Protein AF-A0A2M8D439-F1 (afdb_monomer_lite)

pLDDT: mean 82.03, std 12.14, range [44.97, 96.69]

Radius of gyration: 22.51 Å; chains: 1; bounding box: 48×29×70 Å

Sequence (122 aa):
MELKILGTGCPKCIKLEERTRQAAEELGIDYTIEKVTDIQDIMSYGVMMTPGLVVNGEVKVTGKVPMVKDIQGILKGRGIGHAFNRITVVEKWVRRATAVIFIAVGIYYIYLYLLQSLMTDL

Secondary structure (DSSP, 8-state):
-EEEEESSS-HHHHHHHHHHHHHHHHTT---EEEEE--HHHHHHTT-SSS-EEEETTEEEEESS---HHHHHHHHTT-STHHHHHHHHHHHHHHHHHHHHHHHHHHHHHHHHHHHHHHHH--

Structure (mmCIF, N/CA/C/O backbone):
data_AF-A0A2M8D439-F1
#
_entry.id   AF-A0A2M8D439-F1
#
loop_
_atom_site.group_PDB
_atom_site.id
_atom_site.type_symbol
_atom_site.label_atom_id
_atom_site.label_alt_id
_atom_site.label_comp_id
_atom_site.label_asym_id
_atom_site.label_entity_id
_atom_site.label_seq_id
_atom_site.pdbx_PDB_ins_code
_atom_site.Cartn_x
_atom_site.Cartn_y
_atom_site.Cartn_z
_atom_site.occupancy
_atom_site.B_iso_or_equiv
_atom_site.auth_seq_id
_atom_site.auth_comp_id
_atom_site.auth_asym_id
_atom_site.auth_atom_id
_atom_site.pdbx_PDB_model_num
ATOM 1 N N . MET A 1 1 ? -16.651 -0.427 2.013 1.00 83.94 1 MET A N 1
ATOM 2 C CA . MET A 1 1 ? -15.274 -0.027 1.642 1.00 83.94 1 MET A CA 1
ATOM 3 C C . MET A 1 1 ? -14.352 -1.211 1.862 1.00 83.94 1 MET A C 1
ATOM 5 O O . MET A 1 1 ? -14.364 -1.775 2.947 1.00 83.94 1 MET A O 1
ATOM 9 N N . GLU A 1 2 ? -13.584 -1.620 0.858 1.00 86.25 2 GLU A N 1
ATOM 10 C CA . GLU A 1 2 ? -12.698 -2.784 0.995 1.00 86.25 2 GLU A CA 1
ATOM 11 C C . GLU A 1 2 ? -11.345 -2.360 1.560 1.00 86.25 2 GLU A C 1
ATOM 13 O O . GLU A 1 2 ? -10.661 -1.518 0.979 1.00 86.25 2 GLU A O 1
ATOM 18 N N . LEU A 1 3 ? -10.954 -2.937 2.691 1.00 90.31 3 LEU A N 1
ATOM 19 C CA . LEU A 1 3 ? -9.694 -2.672 3.369 1.00 90.31 3 LEU A CA 1
ATOM 20 C C . LEU A 1 3 ? -8.906 -3.974 3.437 1.00 90.31 3 LEU A C 1
ATOM 22 O O . LEU A 1 3 ? -9.355 -4.933 4.055 1.00 90.31 3 LEU A O 1
ATOM 26 N N . LYS A 1 4 ? -7.722 -4.024 2.825 1.00 90.25 4 LYS A N 1
ATOM 27 C CA . LYS A 1 4 ? -6.855 -5.205 2.913 1.00 90.25 4 LYS A CA 1
ATOM 28 C C . LYS A 1 4 ? -5.587 -4.887 3.680 1.00 90.25 4 LYS A C 1
ATOM 30 O O . LYS A 1 4 ? -4.884 -3.923 3.371 1.00 90.25 4 LYS A O 1
ATOM 35 N N . ILE A 1 5 ? -5.294 -5.702 4.685 1.00 89.81 5 ILE A N 1
ATOM 36 C CA . ILE A 1 5 ? -4.066 -5.624 5.470 1.00 89.81 5 ILE A CA 1
ATOM 37 C C . ILE A 1 5 ? -3.090 -6.645 4.898 1.00 89.81 5 ILE A C 1
ATOM 39 O O . ILE A 1 5 ? -3.301 -7.851 5.000 1.00 89.81 5 ILE A O 1
ATOM 43 N N . LEU A 1 6 ? -2.013 -6.146 4.299 1.00 87.75 6 LEU A N 1
ATOM 44 C CA . LEU A 1 6 ? -0.936 -6.950 3.737 1.00 87.75 6 LEU A CA 1
ATOM 45 C C . LEU A 1 6 ? 0.110 -7.208 4.823 1.00 87.75 6 LEU A C 1
ATOM 47 O O . LEU A 1 6 ? 0.832 -6.288 5.234 1.00 87.75 6 LEU A O 1
ATOM 51 N N . GLY A 1 7 ? 0.213 -8.448 5.297 1.00 83.75 7 GLY A N 1
ATOM 52 C CA . GLY A 1 7 ? 1.259 -8.801 6.247 1.00 83.75 7 GLY A CA 1
ATOM 53 C C . GLY A 1 7 ? 1.162 -10.205 6.826 1.00 83.75 7 GLY A C 1
ATOM 54 O O . GLY A 1 7 ? 0.095 -10.694 7.185 1.00 83.75 7 GLY A O 1
ATOM 55 N N . THR A 1 8 ? 2.328 -10.803 7.048 1.00 80.19 8 THR A N 1
ATOM 56 C CA . THR A 1 8 ? 2.521 -12.162 7.579 1.00 80.19 8 THR A CA 1
ATOM 57 C C . THR A 1 8 ? 2.279 -12.287 9.094 1.00 80.19 8 THR A C 1
ATOM 59 O O . THR A 1 8 ? 2.783 -13.199 9.737 1.00 80.19 8 THR A O 1
ATOM 62 N N . GLY A 1 9 ? 1.508 -11.374 9.699 1.00 76.12 9 GLY A N 1
ATOM 63 C CA . GLY A 1 9 ? 1.159 -11.436 11.128 1.00 76.12 9 GLY A CA 1
ATOM 64 C C . GLY A 1 9 ? 2.149 -10.765 12.087 1.00 76.12 9 GLY A C 1
ATOM 65 O O . GLY A 1 9 ? 2.123 -11.025 13.284 1.00 76.12 9 GLY A O 1
ATOM 66 N N . CYS A 1 10 ? 2.996 -9.863 11.594 1.00 82.00 10 CYS A N 1
ATOM 67 C CA . CYS A 1 10 ? 3.918 -9.093 12.425 1.00 82.00 10 CYS A CA 1
ATOM 68 C C . CYS A 1 10 ? 3.190 -8.202 13.468 1.00 82.00 10 CYS A C 1
ATOM 70 O O . CYS A 1 10 ? 2.096 -7.705 13.190 1.00 82.00 10 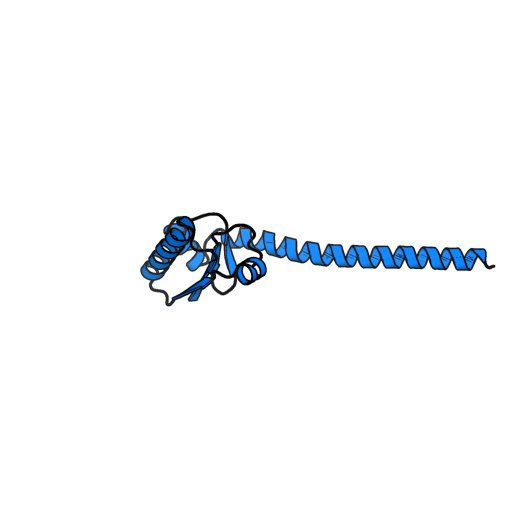CYS A O 1
ATOM 72 N N . PRO A 1 11 ? 3.789 -7.875 14.632 1.00 83.75 11 PRO A N 1
ATOM 73 C CA . PRO A 1 11 ? 3.139 -7.029 15.648 1.00 83.75 11 PRO A CA 1
ATOM 74 C C . PRO A 1 11 ? 2.799 -5.620 15.133 1.00 83.75 11 PRO A C 1
ATOM 76 O O . PRO A 1 11 ? 1.837 -4.995 15.575 1.00 83.75 11 PRO A O 1
ATOM 79 N N . LYS A 1 12 ? 3.553 -5.117 14.145 1.00 84.38 12 LYS A N 1
ATOM 80 C CA . LYS A 1 12 ? 3.238 -3.863 13.440 1.00 84.38 12 LYS A CA 1
ATOM 81 C C . LYS A 1 12 ? 1.995 -3.990 12.546 1.00 84.38 12 LYS A C 1
ATOM 83 O O . LYS A 1 12 ? 1.243 -3.032 12.426 1.00 84.38 12 LYS A O 1
ATOM 88 N N . CYS A 1 13 ? 1.784 -5.160 11.946 1.00 85.50 13 CYS A N 1
ATOM 89 C CA . CYS A 1 13 ? 0.659 -5.477 11.072 1.00 85.50 13 CYS A CA 1
ATOM 90 C C . CYS A 1 13 ? -0.653 -5.478 11.877 1.00 85.50 13 CYS A C 1
ATOM 92 O O . CYS A 1 13 ? -1.634 -4.877 11.456 1.00 85.50 13 CYS A O 1
ATOM 94 N N . ILE A 1 14 ? -0.628 -6.065 13.080 1.00 87.31 14 ILE A N 1
ATOM 95 C CA . ILE A 1 14 ? -1.772 -6.087 14.008 1.00 87.31 14 ILE A CA 1
ATOM 96 C C . ILE A 1 14 ? -2.128 -4.665 14.465 1.00 87.31 14 ILE A C 1
ATOM 98 O O . ILE A 1 14 ? -3.281 -4.260 14.385 1.00 87.31 14 ILE A O 1
ATOM 102 N N . LYS A 1 15 ? -1.127 -3.859 14.853 1.00 90.00 15 LYS A N 1
ATOM 103 C CA . LYS A 1 15 ? -1.353 -2.446 15.211 1.00 90.00 15 LYS A CA 1
ATOM 104 C C . LYS A 1 15 ? -1.950 -1.629 14.063 1.00 90.00 15 LYS A C 1
ATOM 106 O O . LYS A 1 15 ? -2.700 -0.690 14.307 1.00 90.00 15 LYS A O 1
ATOM 111 N N . LEU A 1 16 ? -1.583 -1.937 12.819 1.00 89.38 16 LEU A N 1
ATOM 112 C CA . LEU A 1 16 ? -2.150 -1.274 11.647 1.00 89.38 16 LEU A CA 1
ATOM 113 C C . LEU A 1 16 ? -3.622 -1.647 11.458 1.00 89.38 16 LEU A C 1
ATOM 115 O O . LEU A 1 16 ? -4.429 -0.759 11.203 1.00 89.38 16 LEU A O 1
ATOM 119 N N . GLU A 1 17 ? -3.964 -2.926 11.612 1.00 90.44 17 GLU A N 1
ATOM 120 C CA . GLU A 1 17 ? -5.344 -3.417 11.552 1.00 90.44 17 GLU A CA 1
ATOM 121 C C . GLU A 1 17 ? -6.219 -2.739 12.611 1.00 90.44 17 GLU A C 1
ATOM 123 O O . GLU A 1 17 ? -7.248 -2.163 12.273 1.00 90.44 17 GLU A O 1
ATOM 128 N N . GLU A 1 18 ? -5.769 -2.720 13.867 1.00 91.06 18 GLU A N 1
ATOM 129 C CA . GLU A 1 18 ? -6.492 -2.110 14.987 1.00 91.06 18 GLU A CA 1
ATOM 130 C C . GLU A 1 18 ? -6.752 -0.615 14.755 1.00 91.06 18 GLU A C 1
ATOM 132 O O . GLU A 1 18 ? -7.888 -0.152 14.844 1.00 91.06 18 GLU A O 1
ATOM 137 N N . ARG A 1 19 ? -5.723 0.142 14.351 1.00 91.56 19 ARG A N 1
ATOM 13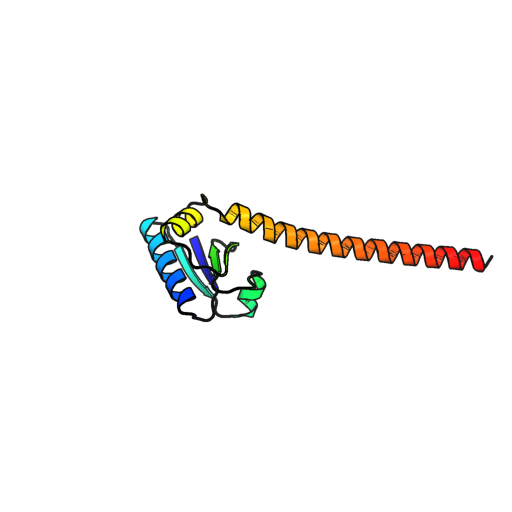8 C CA . ARG A 1 19 ? -5.869 1.573 14.034 1.00 91.56 19 ARG A CA 1
ATOM 139 C C . ARG A 1 19 ? -6.766 1.822 12.828 1.00 91.56 19 ARG A C 1
ATOM 141 O O . ARG A 1 19 ? -7.432 2.850 12.770 1.00 91.56 19 ARG A O 1
ATOM 148 N N . THR A 1 20 ? -6.751 0.915 11.855 1.00 90.25 20 THR A N 1
ATOM 149 C CA . THR A 1 20 ? -7.599 1.007 10.663 1.00 90.25 20 THR A CA 1
ATOM 150 C C . THR A 1 20 ? -9.056 0.741 11.015 1.00 90.25 20 THR A C 1
ATOM 152 O O . THR A 1 20 ? -9.923 1.493 10.578 1.00 90.25 20 THR A O 1
ATOM 155 N N . ARG A 1 21 ? -9.312 -0.267 11.856 1.00 90.81 21 ARG A N 1
ATOM 156 C CA . ARG A 1 21 ? -10.635 -0.568 12.406 1.00 90.81 21 ARG A CA 1
ATOM 157 C C . ARG A 1 21 ? -11.189 0.630 13.172 1.00 90.81 21 ARG A C 1
ATOM 159 O O . ARG A 1 21 ? -12.258 1.123 12.835 1.00 90.81 21 ARG A O 1
ATOM 166 N N . GLN A 1 22 ? -10.401 1.163 14.104 1.00 91.75 22 GLN A N 1
ATOM 16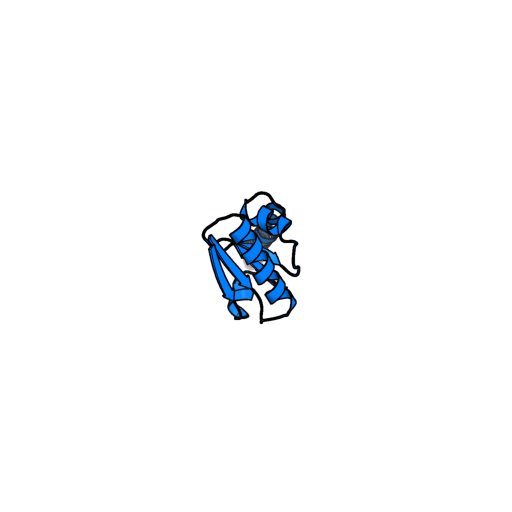7 C CA . GLN A 1 22 ? -10.766 2.342 14.885 1.00 91.75 22 GLN A CA 1
ATOM 168 C C . GLN A 1 22 ? -11.056 3.556 13.987 1.00 91.75 22 GLN A C 1
ATOM 170 O O . GLN A 1 22 ? -12.073 4.222 14.147 1.00 91.75 22 GLN A O 1
ATOM 175 N N . ALA A 1 23 ? -10.195 3.827 13.001 1.00 90.25 23 ALA A N 1
ATOM 176 C CA . ALA A 1 23 ? -10.403 4.925 12.061 1.00 90.25 23 ALA A CA 1
ATOM 177 C C . ALA A 1 23 ? -11.705 4.774 11.260 1.00 90.25 23 ALA A C 1
ATOM 179 O O . ALA A 1 23 ? -12.370 5.774 11.006 1.00 90.25 23 ALA A O 1
ATOM 180 N N . ALA A 1 24 ? -12.054 3.555 10.844 1.00 88.81 24 ALA A N 1
ATOM 181 C CA . ALA A 1 24 ? -13.254 3.290 10.062 1.00 88.81 24 ALA A CA 1
ATOM 182 C C . ALA A 1 24 ? -14.536 3.354 10.914 1.00 88.81 24 ALA A C 1
ATOM 184 O O . ALA A 1 24 ? -15.527 3.930 10.465 1.00 88.81 24 ALA A O 1
ATOM 185 N N . GLU A 1 25 ? -14.493 2.862 12.156 1.00 89.06 25 GLU A N 1
ATOM 186 C CA . GLU A 1 25 ? -15.583 2.990 13.136 1.00 89.06 25 GLU A CA 1
ATOM 187 C C . GLU A 1 25 ? -15.856 4.453 13.501 1.00 89.06 25 GLU A C 1
ATOM 189 O O . GLU A 1 25 ? -16.999 4.899 13.443 1.00 89.06 25 GLU A O 1
ATOM 194 N N . GLU A 1 26 ? -14.812 5.240 13.782 1.00 89.06 26 GLU A N 1
ATOM 195 C CA . GLU A 1 26 ? -14.940 6.680 14.057 1.00 89.06 26 GLU A CA 1
ATOM 196 C C . GLU A 1 26 ? -15.500 7.466 12.859 1.00 89.06 26 GLU A C 1
ATOM 198 O O . GLU A 1 26 ? -16.072 8.545 13.019 1.00 89.06 26 GLU A O 1
ATOM 203 N N . LEU A 1 27 ? -15.324 6.943 11.644 1.00 86.25 27 LEU A N 1
ATOM 204 C CA . LEU A 1 27 ? -15.877 7.522 10.424 1.00 86.25 27 LEU A CA 1
ATOM 205 C C . LEU A 1 27 ? -17.307 7.059 10.124 1.00 86.25 27 LEU A C 1
ATOM 207 O O . LEU A 1 27 ? -17.933 7.648 9.243 1.00 86.25 27 LEU A O 1
ATOM 211 N N . GLY A 1 28 ? -17.815 6.040 10.825 1.00 87.31 28 GLY A N 1
ATOM 212 C CA . GLY A 1 28 ? -19.150 5.483 10.608 1.00 87.31 28 GLY A CA 1
ATOM 213 C C . GLY A 1 28 ? -19.363 4.939 9.193 1.00 87.31 28 GLY A C 1
ATOM 214 O O . GLY A 1 28 ? -20.474 5.004 8.674 1.00 87.31 28 GLY A O 1
ATOM 215 N N . ILE A 1 29 ? -18.297 4.469 8.538 1.00 85.12 29 ILE A N 1
ATOM 216 C CA . ILE A 1 29 ? -18.367 3.915 7.183 1.00 85.12 29 ILE A CA 1
ATOM 217 C C . ILE A 1 29 ? -18.503 2.398 7.225 1.00 85.12 29 ILE A C 1
ATOM 219 O O . ILE A 1 29 ? -17.877 1.740 8.049 1.00 85.12 29 ILE A O 1
ATOM 223 N N . ASP A 1 30 ? -19.249 1.834 6.278 1.00 86.31 30 ASP A N 1
ATOM 224 C CA . ASP A 1 30 ? -19.260 0.388 6.079 1.00 86.31 30 ASP A CA 1
ATOM 225 C C . ASP A 1 30 ? -17.925 -0.062 5.483 1.00 86.31 30 ASP A C 1
ATOM 227 O O . ASP A 1 30 ? -17.500 0.419 4.421 1.00 86.31 30 ASP A O 1
ATOM 231 N N . TYR A 1 31 ? -17.249 -0.994 6.150 1.00 87.25 31 TYR A N 1
ATOM 232 C CA . TYR A 1 31 ? -15.944 -1.490 5.735 1.00 87.25 31 TYR A CA 1
ATOM 233 C C . TYR A 1 31 ? -15.828 -3.011 5.867 1.00 87.25 31 TYR A C 1
ATOM 235 O O . TYR A 1 31 ? -16.462 -3.642 6.706 1.00 87.25 31 TYR A O 1
ATOM 243 N N . THR A 1 32 ? -14.965 -3.601 5.047 1.00 89.50 32 THR A N 1
ATOM 244 C CA . THR A 1 32 ? -14.629 -5.027 5.081 1.00 89.50 32 THR A CA 1
ATOM 245 C C . THR A 1 32 ? -13.121 -5.138 5.228 1.00 89.50 32 THR A C 1
ATOM 247 O O . THR A 1 32 ? -12.402 -4.659 4.355 1.00 89.50 32 THR A O 1
ATOM 250 N N . ILE A 1 33 ? -12.638 -5.713 6.335 1.00 89.44 33 ILE A N 1
ATOM 251 C CA . ILE A 1 33 ? -11.203 -5.949 6.553 1.00 89.44 33 ILE A CA 1
ATOM 252 C C . ILE A 1 33 ? -10.859 -7.375 6.127 1.00 89.44 33 ILE A C 1
ATOM 254 O O . ILE A 1 33 ? -11.355 -8.334 6.711 1.00 89.44 33 ILE A O 1
ATOM 258 N N . GLU A 1 34 ? -9.968 -7.503 5.149 1.00 89.94 34 GLU A N 1
ATOM 259 C CA . GLU A 1 34 ? -9.382 -8.768 4.711 1.00 89.94 34 GLU A CA 1
ATOM 260 C C . GLU A 1 34 ? -7.889 -8.793 5.064 1.00 89.94 34 GLU A C 1
ATOM 262 O O . GLU A 1 34 ? -7.149 -7.847 4.783 1.00 89.94 34 GLU A O 1
ATOM 267 N N . LYS A 1 35 ? -7.419 -9.875 5.685 1.00 88.38 35 LYS A N 1
ATOM 268 C CA . LYS A 1 35 ? -6.000 -10.042 6.009 1.00 88.38 35 LYS A CA 1
ATOM 269 C C . LYS A 1 35 ? -5.343 -10.931 4.966 1.00 88.38 35 LYS A C 1
ATOM 271 O O . LYS A 1 35 ? -5.589 -12.130 4.926 1.00 88.38 35 LYS A O 1
ATOM 276 N N . VAL A 1 36 ? -4.468 -10.340 4.165 1.00 87.12 36 VAL A N 1
ATOM 277 C CA . VAL A 1 36 ? -3.702 -11.057 3.149 1.00 87.12 36 VAL A CA 1
ATOM 278 C C . VAL A 1 36 ? -2.376 -11.478 3.767 1.00 87.12 36 VAL A C 1
ATOM 280 O O . VAL A 1 36 ? -1.512 -10.647 4.070 1.00 87.12 36 VAL A O 1
ATOM 283 N N . THR A 1 37 ? -2.234 -12.782 3.983 1.00 85.94 37 THR A N 1
ATOM 284 C CA . THR A 1 37 ? -1.006 -13.402 4.495 1.00 85.94 37 THR A CA 1
ATOM 285 C C . THR A 1 37 ? -0.150 -14.014 3.394 1.00 85.94 37 THR A C 1
ATOM 287 O O . THR A 1 37 ? 1.026 -14.281 3.638 1.00 85.94 37 THR A O 1
ATOM 290 N N . ASP A 1 38 ? -0.721 -14.240 2.209 1.00 86.44 38 ASP A N 1
ATOM 291 C CA . ASP A 1 38 ? -0.009 -14.840 1.087 1.00 86.44 38 ASP A CA 1
ATOM 292 C C . ASP A 1 38 ? 1.010 -13.857 0.496 1.00 86.44 38 ASP A C 1
ATOM 294 O O . ASP A 1 38 ? 0.696 -12.716 0.149 1.00 86.44 38 ASP A O 1
ATOM 298 N N . ILE A 1 39 ? 2.260 -14.303 0.391 1.00 81.62 39 ILE A N 1
ATOM 299 C CA . ILE A 1 39 ? 3.363 -13.505 -0.144 1.00 81.62 39 ILE A CA 1
ATOM 300 C C . ILE A 1 39 ? 3.137 -13.204 -1.632 1.00 81.62 39 ILE A C 1
ATOM 302 O O . ILE A 1 39 ? 3.464 -12.109 -2.086 1.00 81.62 39 ILE A O 1
ATOM 306 N N . GLN A 1 40 ? 2.569 -14.140 -2.392 1.00 82.88 40 GLN A N 1
ATOM 307 C CA . GLN A 1 40 ? 2.305 -13.989 -3.825 1.00 82.88 40 GLN A CA 1
ATOM 308 C C . GLN A 1 40 ? 1.279 -12.883 -4.064 1.00 82.88 40 GLN A C 1
ATOM 310 O O . GLN A 1 40 ? 1.514 -11.997 -4.891 1.00 82.88 40 GLN A O 1
ATOM 315 N N . ASP A 1 41 ? 0.217 -12.854 -3.259 1.00 83.38 41 ASP A N 1
ATOM 316 C CA . ASP A 1 41 ? -0.774 -11.784 -3.301 1.00 83.38 41 ASP A CA 1
ATOM 317 C C . ASP A 1 41 ? -0.145 -10.440 -2.933 1.00 83.38 41 ASP A C 1
ATOM 319 O O . ASP A 1 41 ? -0.306 -9.467 -3.667 1.00 83.38 41 ASP A O 1
ATOM 323 N N . ILE A 1 42 ? 0.651 -10.370 -1.861 1.00 83.12 42 ILE A N 1
ATOM 324 C CA . ILE A 1 42 ? 1.341 -9.135 -1.446 1.00 83.12 42 ILE A CA 1
ATOM 325 C C . ILE A 1 42 ? 2.255 -8.598 -2.563 1.00 83.12 42 ILE A C 1
ATOM 327 O O . ILE A 1 42 ? 2.258 -7.394 -2.846 1.00 83.12 42 ILE A O 1
ATOM 331 N N . MET A 1 43 ? 3.001 -9.484 -3.229 1.00 80.25 43 MET A N 1
ATOM 332 C CA . MET A 1 43 ? 3.855 -9.130 -4.365 1.00 80.25 43 MET A CA 1
ATOM 333 C C . MET A 1 43 ? 3.043 -8.664 -5.576 1.00 80.25 43 MET A C 1
ATOM 335 O O . MET A 1 43 ? 3.479 -7.745 -6.273 1.00 80.25 43 MET A O 1
ATOM 339 N N . SER A 1 44 ? 1.855 -9.231 -5.810 1.00 81.25 44 SER A N 1
ATOM 340 C CA . SER A 1 44 ? 0.955 -8.804 -6.892 1.00 81.25 44 SER A CA 1
ATOM 341 C C . SER A 1 44 ? 0.507 -7.343 -6.725 1.00 81.25 44 SER A C 1
ATOM 343 O O . SER A 1 44 ? 0.442 -6.590 -7.702 1.00 81.25 44 SER A O 1
ATOM 345 N N . TYR A 1 45 ? 0.335 -6.890 -5.476 1.00 79.50 45 TYR A N 1
ATOM 346 C CA . TYR A 1 45 ? 0.071 -5.486 -5.145 1.00 79.50 45 TYR A CA 1
ATOM 347 C C . TYR A 1 45 ? 1.307 -4.578 -5.295 1.00 79.50 45 TYR A C 1
ATOM 349 O O . TYR A 1 45 ? 1.190 -3.356 -5.194 1.00 79.50 45 TYR A O 1
ATOM 357 N N . GLY A 1 46 ? 2.489 -5.133 -5.583 1.00 74.69 46 GLY A N 1
ATOM 358 C CA . GLY A 1 46 ? 3.735 -4.382 -5.759 1.00 74.69 46 GLY A CA 1
ATOM 359 C C . GLY A 1 46 ? 4.343 -3.882 -4.448 1.00 74.69 46 GLY A C 1
ATOM 360 O O . GLY A 1 46 ? 5.131 -2.937 -4.456 1.00 74.69 46 GLY A O 1
ATOM 361 N N . VAL A 1 47 ? 3.973 -4.482 -3.315 1.00 76.44 47 VAL A N 1
ATOM 362 C CA . VAL A 1 47 ? 4.485 -4.093 -2.000 1.00 76.44 47 VAL A CA 1
ATOM 363 C C . VAL A 1 47 ? 5.744 -4.891 -1.687 1.00 76.44 47 VAL A C 1
ATOM 365 O O . VAL A 1 47 ? 5.677 -6.081 -1.406 1.00 76.44 47 VAL A O 1
ATOM 368 N N . MET A 1 48 ? 6.903 -4.225 -1.697 1.00 69.31 48 MET A N 1
ATOM 369 C CA . MET A 1 48 ? 8.172 -4.848 -1.285 1.00 69.31 48 MET A CA 1
ATOM 370 C C . MET A 1 48 ? 8.369 -4.868 0.236 1.00 69.31 48 MET A C 1
ATOM 372 O O . MET A 1 48 ? 9.119 -5.691 0.749 1.00 69.31 48 MET A O 1
ATOM 376 N N . MET A 1 49 ? 7.708 -3.961 0.966 1.00 71.50 49 MET A N 1
ATOM 377 C CA . MET A 1 49 ? 7.835 -3.846 2.420 1.00 71.50 49 MET A CA 1
ATOM 378 C C . MET A 1 49 ? 6.476 -3.927 3.111 1.00 71.50 49 MET A C 1
ATOM 380 O O . MET A 1 49 ? 5.672 -2.994 3.063 1.00 71.50 49 MET A O 1
ATOM 384 N N . THR A 1 50 ? 6.252 -5.034 3.812 1.00 76.69 50 THR A N 1
ATOM 385 C CA . THR A 1 50 ? 5.139 -5.205 4.753 1.00 76.69 50 THR A CA 1
ATOM 386 C C . THR A 1 50 ? 5.478 -4.553 6.096 1.00 76.69 50 THR A C 1
ATOM 388 O O . THR A 1 50 ? 6.631 -4.632 6.528 1.00 76.69 50 THR A O 1
ATOM 391 N N . PRO A 1 51 ? 4.518 -3.944 6.811 1.00 83.25 51 PRO A N 1
ATOM 392 C CA . PRO A 1 51 ? 3.064 -4.003 6.617 1.00 83.25 51 PRO A CA 1
ATOM 393 C C . PRO A 1 51 ? 2.533 -3.038 5.547 1.00 83.25 51 PRO A C 1
ATOM 395 O O . PRO A 1 51 ? 3.089 -1.955 5.362 1.00 83.25 51 PRO A O 1
ATOM 398 N N . GLY A 1 52 ? 1.440 -3.414 4.879 1.00 87.25 52 GLY A N 1
ATOM 399 C CA . GLY A 1 52 ? 0.750 -2.566 3.904 1.00 87.25 52 GLY A CA 1
ATOM 400 C C . GLY A 1 52 ? -0.756 -2.453 4.151 1.00 87.25 52 GLY A C 1
ATOM 401 O O . GLY A 1 52 ? -1.373 -3.395 4.641 1.00 87.25 52 GLY A O 1
ATOM 402 N N . LEU A 1 53 ? -1.337 -1.300 3.808 1.00 88.50 53 LEU A N 1
ATOM 403 C CA . LEU A 1 53 ? -2.786 -1.064 3.805 1.00 88.50 53 LEU A CA 1
ATOM 404 C C . LEU A 1 53 ? -3.247 -0.778 2.377 1.00 88.50 53 LEU A C 1
ATOM 406 O O . LEU A 1 53 ? -2.775 0.171 1.739 1.00 88.50 53 LEU A O 1
ATOM 410 N N . VAL A 1 54 ? -4.197 -1.581 1.916 1.00 86.44 54 VAL A N 1
ATOM 411 C CA . VAL A 1 54 ? -4.902 -1.432 0.646 1.00 86.44 54 VAL A CA 1
ATOM 412 C C . VAL A 1 54 ? -6.312 -0.935 0.933 1.00 86.44 54 VAL A C 1
ATOM 414 O O . VAL A 1 54 ? -6.979 -1.457 1.822 1.00 86.44 54 VAL A O 1
ATOM 417 N N . VAL A 1 55 ? -6.766 0.064 0.183 1.00 87.31 55 VAL A N 1
ATOM 418 C CA . VAL A 1 55 ? -8.116 0.628 0.265 1.00 87.31 55 VAL A CA 1
ATOM 419 C C . VAL A 1 55 ? -8.723 0.590 -1.133 1.00 87.31 55 VAL A C 1
ATOM 421 O O . VAL A 1 55 ? -8.162 1.186 -2.049 1.00 87.31 55 VAL A O 1
ATOM 424 N N . ASN A 1 56 ? -9.848 -0.108 -1.302 1.00 85.69 56 ASN A N 1
ATOM 425 C CA . ASN A 1 56 ? -10.540 -0.309 -2.583 1.00 85.69 56 ASN A CA 1
ATOM 426 C C . ASN A 1 56 ? -9.604 -0.814 -3.701 1.00 85.69 56 ASN A C 1
ATOM 428 O O . ASN A 1 56 ? -9.590 -0.279 -4.806 1.00 85.69 56 ASN A O 1
ATOM 432 N N . GLY A 1 57 ? -8.757 -1.799 -3.385 1.00 82.00 57 GLY A N 1
ATOM 433 C CA . GLY A 1 57 ? -7.790 -2.376 -4.330 1.00 82.00 57 GLY A CA 1
ATOM 434 C C . GLY A 1 57 ? -6.516 -1.551 -4.557 1.00 82.00 57 GLY A C 1
ATOM 435 O O . GLY A 1 57 ? -5.588 -2.037 -5.200 1.00 82.00 57 GLY A O 1
ATOM 436 N N . GLU A 1 58 ? -6.408 -0.344 -3.990 1.00 80.62 58 GLU A N 1
ATOM 437 C CA . GLU A 1 58 ? -5.216 0.501 -4.113 1.00 80.62 58 GLU A CA 1
ATOM 438 C C . GLU A 1 58 ? -4.360 0.510 -2.844 1.00 80.62 58 GLU A C 1
ATOM 440 O O . GLU A 1 58 ? -4.844 0.786 -1.746 1.00 80.62 58 GLU A O 1
ATOM 445 N N . VAL A 1 59 ? -3.051 0.298 -2.988 1.00 84.12 59 VAL A N 1
ATOM 446 C CA . VAL A 1 59 ? -2.095 0.408 -1.878 1.00 84.12 59 VAL A CA 1
ATOM 447 C C . VAL A 1 59 ? -1.940 1.876 -1.467 1.00 84.12 59 VAL A C 1
ATOM 449 O O . VAL A 1 59 ? -1.465 2.704 -2.245 1.00 84.12 59 VAL A O 1
ATOM 452 N N . LYS A 1 60 ? -2.303 2.211 -0.225 1.00 84.31 60 LYS A N 1
ATOM 453 C CA . LYS A 1 60 ? -2.182 3.575 0.326 1.00 84.31 60 LYS A CA 1
ATOM 454 C C . LYS A 1 60 ? -1.030 3.727 1.314 1.00 84.31 60 LYS A C 1
ATOM 456 O O . LYS A 1 60 ? -0.521 4.833 1.490 1.00 84.31 60 LYS A O 1
ATOM 461 N N . VAL A 1 61 ? -0.620 2.638 1.962 1.00 82.94 61 VAL A N 1
ATOM 462 C CA . VAL A 1 61 ? 0.445 2.634 2.974 1.00 82.94 61 VAL A CA 1
ATOM 463 C C . VAL A 1 61 ? 1.313 1.398 2.792 1.00 82.94 61 VAL A C 1
ATOM 465 O O . VAL A 1 61 ? 0.783 0.307 2.614 1.00 82.94 61 VAL A O 1
ATOM 468 N N . THR A 1 62 ? 2.632 1.560 2.895 1.00 83.69 62 THR A N 1
ATOM 469 C CA . THR A 1 62 ? 3.613 0.463 2.902 1.00 83.69 62 THR A CA 1
ATOM 470 C C . THR A 1 62 ? 4.732 0.757 3.896 1.00 83.69 62 THR A C 1
ATOM 472 O O . THR A 1 62 ? 5.163 1.905 4.019 1.00 83.69 62 THR A O 1
ATOM 475 N N . GLY A 1 63 ? 5.224 -0.264 4.596 1.00 79.38 63 GLY A N 1
ATOM 476 C CA . GLY A 1 63 ? 6.417 -0.202 5.450 1.00 79.38 63 GLY A CA 1
ATOM 477 C C . GLY A 1 63 ? 6.297 0.633 6.734 1.00 79.38 63 GLY A C 1
ATOM 478 O O . GLY A 1 63 ? 7.234 0.659 7.530 1.00 79.38 63 GLY A O 1
ATOM 479 N N . LYS A 1 64 ? 5.161 1.298 6.985 1.00 80.69 64 LYS A N 1
ATOM 480 C CA . LYS A 1 64 ? 4.935 2.128 8.180 1.00 80.69 64 LYS A CA 1
ATOM 481 C C . LYS A 1 64 ? 3.522 1.980 8.731 1.00 80.69 64 LYS A C 1
ATOM 483 O O . LYS A 1 64 ? 2.593 1.656 8.001 1.00 80.69 64 LYS A O 1
ATOM 488 N N . VAL A 1 65 ? 3.372 2.265 10.024 1.00 85.06 65 VAL A N 1
ATOM 489 C CA . VAL A 1 65 ? 2.082 2.249 10.727 1.00 85.06 65 VAL A CA 1
ATOM 490 C C . VAL A 1 65 ? 1.683 3.693 11.065 1.00 85.06 65 VAL A C 1
ATOM 492 O O . VAL A 1 65 ? 2.151 4.220 12.078 1.00 85.06 65 VAL A O 1
ATOM 495 N N . PRO A 1 66 ? 0.881 4.363 10.216 1.00 83.88 66 PRO A N 1
ATOM 496 C CA . PRO A 1 66 ? 0.410 5.728 10.455 1.00 83.88 66 PRO A CA 1
ATOM 497 C C . PRO A 1 66 ? -0.490 5.838 11.696 1.00 83.88 66 PRO A C 1
ATOM 499 O O . PRO A 1 66 ? -0.924 4.830 12.265 1.00 83.88 66 PRO A O 1
ATOM 502 N N . MET A 1 67 ? -0.735 7.068 12.157 1.00 87.44 67 MET A N 1
ATOM 503 C CA . MET A 1 67 ? -1.673 7.325 13.255 1.00 87.44 67 MET A CA 1
ATOM 504 C C . MET A 1 67 ? -3.127 7.212 12.772 1.00 87.44 67 MET A C 1
ATOM 506 O O . MET A 1 67 ? -3.402 7.334 11.581 1.00 87.44 67 MET A O 1
ATOM 510 N N . VAL A 1 68 ? -4.071 7.024 13.703 1.00 87.88 68 VAL A N 1
ATOM 511 C CA . VAL A 1 68 ? -5.514 6.895 13.405 1.00 87.88 68 VAL A CA 1
ATOM 512 C C . VAL A 1 68 ? -6.021 8.080 12.571 1.00 87.88 68 VAL A C 1
ATOM 514 O O . VAL A 1 68 ? -6.666 7.872 11.549 1.00 87.88 68 VAL A O 1
ATOM 517 N N . LYS A 1 69 ? -5.626 9.314 12.920 1.00 85.38 69 LYS A N 1
ATOM 518 C CA . LYS A 1 69 ? -5.984 10.537 12.173 1.00 85.38 69 LYS A CA 1
ATOM 519 C C . LYS A 1 69 ? -5.534 10.514 10.709 1.00 85.38 69 LYS A C 1
ATOM 521 O O . LYS A 1 69 ? -6.275 10.939 9.826 1.00 85.38 69 LYS A O 1
ATOM 526 N N . ASP A 1 70 ? -4.334 10.003 10.441 1.00 84.06 70 ASP A N 1
ATOM 527 C CA . ASP A 1 70 ? -3.815 9.903 9.073 1.00 84.06 70 ASP A CA 1
ATOM 528 C C . ASP A 1 70 ? -4.598 8.860 8.274 1.00 84.06 70 ASP A C 1
ATOM 530 O O . ASP A 1 70 ? -4.922 9.086 7.109 1.00 84.06 70 ASP A O 1
ATOM 534 N N . ILE A 1 71 ? -4.941 7.733 8.908 1.00 86.69 71 ILE A N 1
ATOM 535 C CA . ILE A 1 71 ? -5.760 6.685 8.292 1.00 86.69 71 ILE A CA 1
ATOM 536 C C . ILE A 1 71 ? -7.152 7.230 7.977 1.00 86.69 71 ILE A C 1
ATOM 538 O O . ILE A 1 71 ? -7.629 7.047 6.862 1.00 86.69 71 ILE A O 1
ATOM 542 N N . GLN A 1 72 ? -7.766 7.990 8.885 1.00 84.75 72 GLN A N 1
ATOM 543 C CA . GLN A 1 72 ? -9.029 8.673 8.601 1.00 84.75 72 GLN A CA 1
ATOM 544 C C . GLN A 1 72 ? -8.917 9.610 7.396 1.00 84.75 72 GLN A C 1
ATOM 546 O O . GLN A 1 72 ? -9.816 9.651 6.558 1.00 84.75 72 GLN A O 1
ATOM 551 N N . GLY A 1 73 ? -7.804 10.341 7.278 1.00 83.62 73 GLY A N 1
ATOM 552 C CA . GLY A 1 73 ? -7.511 11.179 6.116 1.00 83.62 73 GLY A CA 1
ATOM 553 C C . GLY A 1 73 ? -7.404 10.377 4.817 1.00 83.62 73 GLY A C 1
ATOM 554 O O . GLY A 1 73 ? -7.915 10.815 3.786 1.00 83.62 73 GLY A O 1
ATOM 555 N N . ILE A 1 74 ? -6.795 9.190 4.862 1.00 82.81 74 ILE A N 1
ATOM 556 C CA . ILE A 1 74 ? -6.698 8.266 3.723 1.00 82.81 74 ILE A CA 1
ATOM 557 C C . ILE A 1 74 ? -8.085 7.736 3.335 1.00 82.81 74 ILE A C 1
ATOM 559 O O . ILE A 1 74 ? -8.431 7.768 2.155 1.00 82.81 74 ILE A O 1
ATOM 563 N N . LEU A 1 75 ? -8.894 7.311 4.310 1.00 82.31 75 LEU A N 1
ATOM 564 C CA . LEU A 1 75 ? -10.250 6.790 4.096 1.00 82.31 75 LEU A CA 1
ATOM 565 C C . LEU A 1 75 ? -11.212 7.873 3.574 1.00 82.31 75 LEU A C 1
ATOM 567 O O . LEU A 1 75 ? -12.048 7.596 2.722 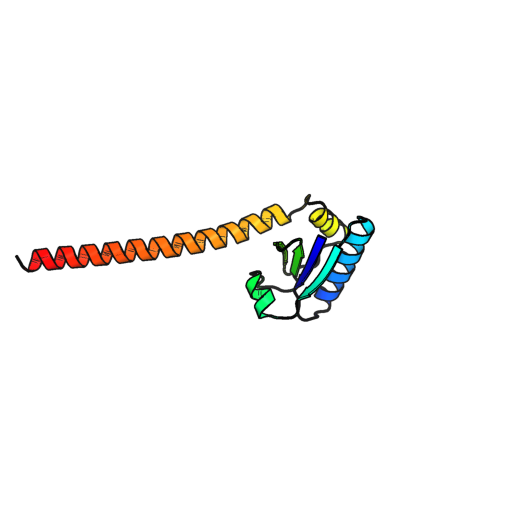1.00 82.31 75 LEU A O 1
ATOM 571 N N . LYS A 1 76 ? -11.048 9.131 4.004 1.00 80.06 76 LYS A N 1
ATOM 572 C CA . LYS A 1 76 ? -11.786 10.301 3.486 1.00 80.06 76 LYS A CA 1
ATOM 573 C C . LYS A 1 76 ? -11.282 10.811 2.127 1.00 80.06 76 LYS A C 1
ATOM 575 O O . LYS A 1 76 ? -11.813 11.799 1.624 1.00 80.06 76 LYS A O 1
ATOM 580 N N . GLY A 1 77 ? -10.236 10.208 1.552 1.00 68.75 77 GLY A N 1
ATOM 581 C CA . GLY A 1 77 ? -9.653 10.633 0.273 1.00 68.75 77 GLY A CA 1
ATOM 582 C C . GLY A 1 77 ? -8.863 11.950 0.327 1.00 68.75 77 GLY A C 1
ATOM 583 O O . GLY A 1 77 ? -8.619 12.556 -0.712 1.00 68.75 77 GLY A O 1
ATOM 584 N N . ARG A 1 78 ? -8.450 12.410 1.518 1.00 54.12 78 ARG A N 1
ATOM 585 C CA . ARG A 1 78 ? -7.876 13.750 1.759 1.00 54.12 78 ARG A CA 1
ATOM 586 C C . ARG A 1 78 ? -6.406 13.754 2.206 1.00 54.12 78 ARG A C 1
ATOM 588 O O . ARG A 1 78 ? -5.948 14.746 2.764 1.00 54.12 78 ARG A O 1
ATOM 595 N N . GLY A 1 79 ? -5.646 12.681 1.974 1.00 48.25 79 GLY A N 1
ATOM 596 C CA . GLY A 1 79 ? -4.260 12.572 2.453 1.00 48.25 79 GLY A CA 1
ATOM 597 C C . GLY A 1 79 ? -3.307 11.819 1.520 1.00 48.25 79 GLY A C 1
ATOM 598 O O . GLY A 1 79 ? -3.731 10.908 0.819 1.00 48.25 79 GLY A O 1
ATOM 599 N N . ILE A 1 80 ? -2.032 12.249 1.554 1.00 48.88 80 ILE A N 1
ATOM 600 C CA . ILE A 1 80 ? -0.703 11.742 1.099 1.00 48.88 80 ILE A CA 1
ATOM 601 C C . ILE A 1 80 ? -0.626 10.549 0.114 1.00 48.88 80 ILE A C 1
ATOM 603 O O . ILE A 1 80 ? 0.268 10.514 -0.733 1.00 48.88 80 ILE A O 1
ATOM 607 N N . GLY A 1 81 ? -1.552 9.591 0.150 1.00 48.25 81 GLY A N 1
ATOM 608 C CA . GLY A 1 81 ? -1.626 8.462 -0.780 1.00 48.25 81 GLY A CA 1
ATOM 609 C C . GLY A 1 81 ? -1.713 8.872 -2.255 1.00 48.25 81 GLY A C 1
ATOM 610 O O . GLY A 1 81 ? -1.226 8.140 -3.109 1.00 48.25 81 GLY A O 1
ATOM 611 N N . HIS A 1 82 ? -2.236 10.061 -2.575 1.00 44.97 82 HIS A N 1
ATOM 612 C CA . HIS A 1 82 ? -2.273 10.552 -3.959 1.00 44.97 82 HIS A CA 1
ATOM 613 C C . HIS A 1 82 ? -0.873 10.859 -4.529 1.00 44.97 82 HIS A C 1
ATOM 615 O O . HIS A 1 82 ? -0.655 10.730 -5.735 1.00 44.97 82 HIS A O 1
ATOM 621 N N . ALA A 1 83 ? 0.083 11.230 -3.665 1.00 46.50 83 ALA A N 1
ATOM 622 C CA . ALA A 1 83 ? 1.475 11.464 -4.046 1.00 46.50 83 ALA A CA 1
ATOM 623 C C . ALA A 1 83 ? 2.255 10.145 -4.166 1.00 46.50 83 ALA A C 1
ATOM 625 O O . ALA A 1 83 ? 2.982 9.955 -5.137 1.00 46.50 83 ALA A O 1
ATOM 626 N N . PHE A 1 84 ? 2.047 9.207 -3.234 1.00 48.78 84 PHE A N 1
ATOM 627 C CA . PHE A 1 84 ? 2.679 7.883 -3.279 1.00 48.78 84 PHE A CA 1
ATOM 628 C C . PHE A 1 84 ? 2.202 7.050 -4.484 1.00 48.78 84 PHE A C 1
ATOM 630 O O . PHE A 1 84 ? 3.015 6.438 -5.170 1.00 48.78 84 PHE A O 1
ATOM 637 N N . ASN A 1 85 ? 0.904 7.107 -4.811 1.00 51.19 85 ASN A N 1
ATOM 638 C CA . ASN A 1 85 ? 0.325 6.398 -5.958 1.00 51.19 85 ASN A CA 1
ATOM 639 C C . ASN A 1 85 ? 0.864 6.908 -7.308 1.00 51.19 85 ASN A C 1
ATOM 641 O O . ASN A 1 85 ? 1.063 6.129 -8.235 1.00 51.19 85 ASN A O 1
ATOM 645 N N . ARG A 1 86 ? 1.170 8.210 -7.435 1.00 53.19 86 ARG A N 1
ATOM 646 C CA . ARG A 1 86 ? 1.797 8.728 -8.664 1.00 53.19 86 ARG A CA 1
ATOM 647 C C . ARG A 1 86 ? 3.175 8.119 -8.903 1.00 53.19 86 ARG A C 1
ATOM 649 O O . ARG A 1 86 ? 3.512 7.879 -10.054 1.00 53.19 86 ARG A O 1
ATOM 656 N N . ILE A 1 87 ? 3.949 7.849 -7.853 1.00 56.03 87 ILE A N 1
ATOM 657 C CA . ILE A 1 87 ? 5.307 7.310 -7.995 1.00 56.03 87 ILE A CA 1
ATOM 658 C C . ILE A 1 87 ? 5.261 5.876 -8.543 1.00 56.03 87 ILE A C 1
ATOM 660 O O . ILE A 1 87 ? 5.918 5.586 -9.539 1.00 56.03 87 ILE A O 1
ATOM 664 N N . THR A 1 88 ? 4.424 5.002 -7.977 1.00 59.84 88 THR A N 1
ATOM 665 C CA . THR A 1 88 ? 4.347 3.589 -8.400 1.00 59.84 88 THR A CA 1
ATOM 666 C C . THR A 1 88 ? 3.697 3.408 -9.777 1.00 59.84 88 THR A C 1
ATOM 668 O O . THR A 1 88 ? 4.085 2.520 -10.540 1.00 59.84 88 THR A O 1
ATOM 671 N N . VAL A 1 89 ? 2.732 4.260 -10.141 1.00 59.88 89 VAL A N 1
ATOM 672 C CA . VAL A 1 89 ? 2.126 4.267 -11.485 1.00 59.88 89 VAL A CA 1
ATOM 673 C C . VAL A 1 89 ? 3.125 4.757 -12.534 1.00 59.88 89 VAL A C 1
ATOM 675 O O . VAL A 1 89 ? 3.224 4.155 -13.606 1.00 59.88 89 VAL A O 1
ATOM 678 N N . VAL A 1 90 ? 3.907 5.795 -12.220 1.00 64.50 90 VAL A N 1
ATOM 679 C CA . VAL A 1 90 ? 4.973 6.291 -13.101 1.00 64.50 90 VAL A CA 1
ATOM 680 C C . VAL A 1 90 ? 6.057 5.232 -13.281 1.00 64.50 90 VAL A C 1
ATOM 682 O O . VAL A 1 90 ? 6.428 4.969 -14.417 1.00 64.50 90 VAL A O 1
ATOM 685 N N . GLU A 1 91 ? 6.498 4.538 -12.229 1.00 68.31 91 GLU A N 1
ATOM 686 C CA . GLU A 1 91 ? 7.458 3.431 -12.368 1.00 68.31 91 GLU A CA 1
ATOM 687 C C . GLU A 1 91 ? 6.932 2.298 -13.260 1.00 68.31 91 GLU A C 1
ATOM 689 O O . GLU A 1 91 ? 7.651 1.806 -14.134 1.00 68.31 91 GLU A O 1
ATOM 694 N N . LYS A 1 92 ? 5.665 1.891 -13.091 1.00 65.19 92 LYS A N 1
ATOM 695 C CA . LYS A 1 92 ? 5.042 0.868 -13.949 1.00 65.19 92 LYS A CA 1
ATOM 696 C C . LYS A 1 92 ? 4.960 1.320 -15.411 1.00 65.19 92 LYS A C 1
ATOM 698 O O . LYS A 1 92 ? 5.185 0.504 -16.305 1.00 65.19 92 LYS A O 1
ATOM 703 N N . TRP A 1 93 ? 4.662 2.594 -15.662 1.00 75.75 93 TRP A N 1
ATOM 704 C CA . TRP A 1 93 ? 4.627 3.158 -17.013 1.00 75.75 93 TRP A CA 1
ATOM 705 C C . TRP A 1 93 ? 6.030 3.270 -17.626 1.00 75.75 93 TRP A C 1
ATOM 707 O O . TRP A 1 93 ? 6.234 2.839 -18.758 1.00 75.75 93 TRP A O 1
ATOM 717 N N . VAL A 1 94 ? 7.017 3.731 -16.851 1.00 78.81 94 VAL A N 1
ATOM 718 C CA . VAL A 1 94 ? 8.424 3.826 -17.264 1.00 78.81 94 VAL A CA 1
ATOM 719 C C . VAL A 1 94 ? 8.973 2.451 -17.634 1.00 78.81 94 VAL A C 1
ATOM 721 O O . VAL A 1 94 ? 9.555 2.311 -18.701 1.00 78.81 94 VAL A O 1
ATOM 724 N N . ARG A 1 95 ? 8.717 1.396 -16.846 1.00 72.88 95 ARG A N 1
ATOM 725 C CA . ARG A 1 95 ? 9.158 0.030 -17.198 1.00 72.88 95 ARG A CA 1
ATOM 726 C C . ARG A 1 95 ? 8.569 -0.461 -18.523 1.00 72.88 95 ARG A C 1
ATOM 728 O O . ARG A 1 95 ? 9.273 -1.113 -19.291 1.00 72.88 95 ARG A O 1
ATOM 735 N N . ARG A 1 96 ? 7.300 -0.142 -18.806 1.00 76.38 96 ARG A N 1
ATOM 736 C CA . ARG A 1 96 ? 6.664 -0.472 -20.092 1.00 76.38 96 ARG A CA 1
ATOM 737 C C . ARG A 1 96 ? 7.277 0.326 -21.244 1.00 76.38 96 ARG A C 1
ATOM 739 O O . ARG A 1 96 ? 7.561 -0.258 -22.283 1.00 76.38 96 ARG A O 1
ATOM 746 N N . ALA A 1 97 ? 7.535 1.618 -21.048 1.00 84.06 97 ALA A N 1
ATOM 747 C CA . ALA A 1 97 ? 8.177 2.465 -22.050 1.00 84.06 97 ALA A CA 1
ATOM 748 C C . ALA A 1 97 ? 9.612 2.003 -22.361 1.00 84.06 97 ALA A C 1
ATOM 750 O O . ALA A 1 97 ? 9.976 1.868 -23.526 1.00 84.06 97 ALA A O 1
ATOM 751 N N . THR A 1 98 ? 10.402 1.670 -21.337 1.00 86.25 98 THR A N 1
ATOM 752 C CA . THR A 1 98 ? 11.770 1.165 -21.501 1.00 86.25 98 THR A CA 1
ATOM 753 C C . THR A 1 98 ? 11.795 -0.129 -22.314 1.00 86.25 98 THR A C 1
ATOM 755 O O . THR A 1 98 ? 12.587 -0.237 -23.244 1.00 86.25 98 THR A O 1
ATOM 758 N N . ALA A 1 99 ? 10.897 -1.084 -22.043 1.00 86.81 99 ALA A N 1
ATOM 759 C CA . ALA A 1 99 ? 10.821 -2.327 -22.818 1.00 86.81 99 ALA A CA 1
ATOM 760 C C . ALA A 1 99 ? 10.562 -2.077 -24.317 1.00 86.81 99 ALA A C 1
ATOM 762 O O . ALA A 1 99 ? 11.207 -2.691 -25.163 1.00 86.81 99 ALA A O 1
ATOM 763 N N . VAL A 1 100 ? 9.676 -1.133 -24.652 1.00 89.81 100 VAL A N 1
ATOM 764 C CA . VAL A 1 100 ? 9.390 -0.755 -26.047 1.00 89.81 100 VAL A CA 1
ATOM 765 C C . VAL A 1 100 ? 10.605 -0.103 -26.714 1.00 89.81 100 VAL A C 1
ATOM 767 O O . VAL A 1 100 ? 10.912 -0.423 -27.860 1.00 89.81 100 VAL A O 1
ATOM 770 N N . ILE A 1 101 ? 11.334 0.757 -25.995 1.00 91.88 101 ILE A N 1
ATOM 771 C CA . ILE A 1 101 ? 12.561 1.391 -26.501 1.00 91.88 101 ILE A CA 1
ATOM 772 C C . ILE A 1 101 ? 13.619 0.332 -26.835 1.00 91.88 101 ILE A C 1
ATOM 774 O O . ILE A 1 101 ? 14.193 0.374 -27.920 1.00 91.88 101 ILE A O 1
ATOM 778 N N . PHE A 1 102 ? 13.845 -0.649 -25.955 1.00 93.00 102 PHE A N 1
ATOM 779 C CA . PHE A 1 102 ? 14.805 -1.728 -26.218 1.00 93.00 102 PHE A CA 1
ATOM 780 C C . PHE A 1 102 ? 14.430 -2.565 -27.448 1.00 93.00 102 PHE A C 1
ATOM 782 O O . PHE A 1 102 ? 15.306 -2.897 -28.245 1.00 93.00 102 PHE A O 1
ATOM 789 N N . ILE A 1 103 ? 13.141 -2.860 -27.640 1.00 94.19 103 ILE A N 1
ATOM 790 C CA . ILE A 1 103 ? 12.657 -3.582 -28.826 1.00 94.19 103 ILE A CA 1
ATOM 791 C C . ILE A 1 103 ? 12.900 -2.756 -30.097 1.00 94.19 103 ILE A C 1
ATOM 793 O O . ILE A 1 103 ? 13.436 -3.279 -31.071 1.00 94.19 103 ILE A O 1
ATOM 797 N N . ALA A 1 104 ? 12.567 -1.462 -30.084 1.00 95.69 104 ALA A N 1
ATOM 798 C CA . ALA A 1 104 ? 12.759 -0.579 -31.234 1.00 95.69 104 ALA A CA 1
ATOM 799 C C . ALA A 1 104 ? 14.242 -0.418 -31.608 1.00 95.69 104 ALA A C 1
ATOM 801 O O . ALA A 1 104 ? 14.598 -0.508 -32.782 1.00 95.69 104 ALA A O 1
ATOM 802 N N . VAL A 1 105 ? 15.116 -0.237 -30.612 1.00 96.25 105 VAL A N 1
ATOM 803 C CA . VAL A 1 105 ? 16.569 -0.153 -30.819 1.00 96.25 105 VAL A CA 1
ATOM 804 C C . VAL A 1 105 ? 17.110 -1.472 -31.375 1.00 96.25 105 VAL A C 1
ATOM 806 O O . VAL A 1 105 ? 17.883 -1.454 -32.329 1.00 96.25 105 VAL A O 1
ATOM 809 N N . GLY A 1 106 ? 16.668 -2.616 -30.845 1.00 95.88 106 GLY A N 1
ATOM 810 C CA . GLY A 1 106 ? 17.050 -3.930 -31.366 1.00 95.88 106 GLY A CA 1
ATOM 811 C C . GLY A 1 106 ? 16.663 -4.117 -32.835 1.00 95.88 106 GLY A C 1
ATOM 812 O O . GLY A 1 106 ? 17.502 -4.502 -33.647 1.00 95.88 106 GLY A O 1
ATOM 813 N N . ILE A 1 107 ? 15.424 -3.771 -33.198 1.00 96.62 107 ILE A N 1
ATOM 814 C CA . ILE A 1 107 ? 14.943 -3.826 -34.588 1.00 96.62 107 ILE A CA 1
ATOM 815 C C . ILE A 1 107 ? 15.773 -2.906 -35.495 1.00 96.62 107 ILE A C 1
ATOM 817 O O . ILE A 1 107 ? 16.151 -3.311 -36.592 1.00 96.62 107 ILE A O 1
ATOM 821 N N . TYR A 1 108 ? 16.102 -1.696 -35.035 1.00 96.69 108 TYR A N 1
ATOM 822 C CA . TYR A 1 108 ? 16.926 -0.751 -35.790 1.00 96.69 108 TYR A CA 1
ATOM 823 C C . TYR A 1 108 ? 18.329 -1.302 -36.088 1.00 96.69 108 TYR A C 1
ATOM 825 O O . TYR A 1 108 ? 18.783 -1.236 -37.229 1.00 96.69 108 TYR A O 1
ATOM 833 N N . TYR A 1 109 ? 18.999 -1.907 -35.102 1.00 96.38 109 TYR A N 1
ATOM 834 C CA . TYR A 1 109 ? 20.317 -2.518 -35.317 1.00 96.38 109 TYR A CA 1
ATOM 835 C C . TYR A 1 109 ? 20.264 -3.736 -36.245 1.00 96.38 109 TYR A C 1
ATOM 837 O O . TYR A 1 109 ? 21.159 -3.905 -37.070 1.00 96.38 109 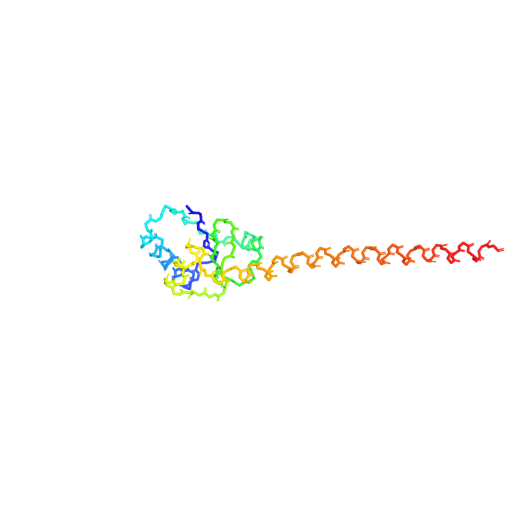TYR A O 1
ATOM 845 N N . ILE A 1 110 ? 19.210 -4.553 -36.160 1.00 96.00 110 ILE A N 1
ATOM 846 C CA . ILE A 1 110 ? 18.999 -5.674 -37.090 1.00 96.00 110 ILE A CA 1
ATOM 847 C C . ILE A 1 110 ? 18.814 -5.154 -38.520 1.00 96.00 110 ILE A C 1
ATOM 849 O O . ILE A 1 110 ? 19.411 -5.688 -39.451 1.00 96.00 110 ILE A O 1
ATOM 853 N N . TYR A 1 111 ? 18.030 -4.089 -38.698 1.00 95.94 111 TYR A N 1
ATOM 854 C CA . TYR A 1 111 ? 17.838 -3.459 -40.001 1.00 95.94 111 TYR A CA 1
ATOM 855 C C . TYR A 1 111 ? 19.150 -2.910 -40.572 1.00 95.94 111 TYR A C 1
ATOM 857 O O . TYR A 1 111 ? 19.463 -3.173 -41.729 1.00 95.94 111 TYR A O 1
ATOM 865 N N . LEU A 1 112 ? 19.949 -2.205 -39.761 1.00 95.00 112 LEU A N 1
ATOM 866 C CA . LEU A 1 112 ? 21.266 -1.719 -40.183 1.00 95.00 112 LEU A CA 1
ATOM 867 C C . LEU A 1 112 ? 22.205 -2.862 -40.579 1.00 95.00 112 LEU A C 1
ATOM 869 O O . LEU A 1 112 ? 22.900 -2.752 -41.585 1.00 95.00 112 LEU A O 1
ATOM 873 N N . TYR A 1 113 ? 22.205 -3.963 -39.825 1.00 94.38 113 TYR A N 1
ATOM 874 C CA . TYR A 1 113 ? 23.005 -5.142 -40.152 1.00 94.38 113 TYR A CA 1
ATOM 875 C C . TYR A 1 113 ? 22.587 -5.765 -41.492 1.00 94.38 113 TYR A C 1
ATOM 877 O O . TYR A 1 113 ? 23.440 -6.056 -42.327 1.00 94.38 113 TYR A O 1
ATOM 885 N N . LEU A 1 114 ? 21.279 -5.908 -41.732 1.00 94.25 114 LEU A N 1
ATOM 886 C CA . LEU A 1 114 ? 20.746 -6.408 -43.004 1.00 94.25 114 LEU A CA 1
ATOM 887 C C . LEU A 1 114 ? 21.079 -5.478 -44.176 1.00 94.25 114 LEU A C 1
ATOM 889 O O . LEU A 1 114 ? 21.473 -5.953 -45.238 1.00 94.25 114 LEU A O 1
ATOM 893 N N . LEU A 1 115 ? 20.959 -4.163 -43.980 1.00 93.94 115 LEU A N 1
ATOM 894 C CA . LEU A 1 115 ? 21.294 -3.166 -44.995 1.00 93.94 115 LEU A CA 1
ATOM 895 C C . LEU A 1 115 ? 22.786 -3.214 -45.347 1.00 93.94 115 LEU A C 1
ATOM 897 O O . LEU A 1 115 ? 23.151 -3.137 -46.517 1.00 93.94 115 LEU A O 1
ATOM 901 N N . GLN A 1 116 ? 23.644 -3.368 -44.336 1.00 93.69 116 GLN A N 1
ATOM 902 C CA . GLN A 1 116 ? 25.080 -3.500 -44.536 1.00 93.69 116 GLN A CA 1
ATOM 903 C C . GLN A 1 116 ? 25.423 -4.800 -45.264 1.00 93.69 116 GLN A C 1
ATOM 905 O O . GLN A 1 116 ? 26.187 -4.741 -46.219 1.00 93.69 116 GLN A O 1
ATOM 910 N N . SER A 1 117 ? 24.810 -5.933 -44.892 1.00 90.81 117 SER A N 1
ATOM 911 C CA . SER A 1 117 ? 24.973 -7.208 -45.606 1.00 90.81 117 SER A CA 1
ATOM 912 C C . SER A 1 117 ? 24.635 -7.061 -47.091 1.00 90.81 117 SER A C 1
ATOM 914 O O . SER A 1 117 ? 25.471 -7.383 -47.927 1.00 90.81 117 SER A O 1
ATOM 916 N N . LEU A 1 118 ? 23.475 -6.475 -47.410 1.00 92.31 118 LEU A N 1
ATOM 917 C CA . LEU A 1 118 ? 22.999 -6.282 -48.783 1.00 92.31 118 LEU A CA 1
ATOM 918 C C . LEU A 1 118 ? 23.947 -5.425 -49.645 1.00 92.31 118 LEU A C 1
ATOM 920 O O . LEU A 1 118 ? 24.043 -5.644 -50.84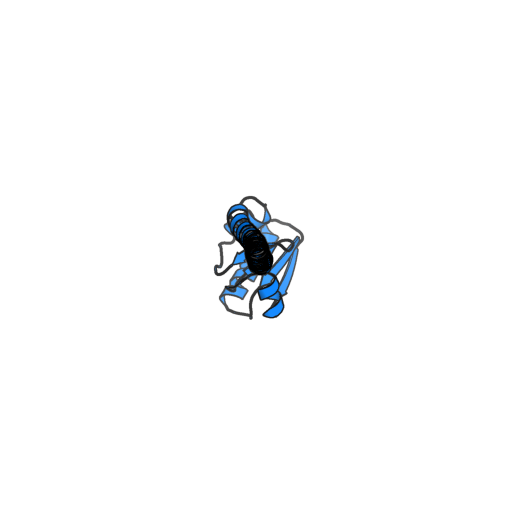7 1.00 92.31 118 LEU A O 1
ATOM 924 N N . MET A 1 119 ? 24.643 -4.458 -49.040 1.00 88.81 119 MET A N 1
ATOM 925 C CA . MET A 1 119 ? 25.624 -3.604 -49.725 1.00 88.81 119 MET A CA 1
ATOM 926 C C . MET A 1 119 ? 26.977 -4.293 -49.963 1.00 88.81 119 MET A C 1
ATOM 928 O O . MET A 1 119 ? 27.733 -3.836 -50.810 1.00 88.81 119 MET A O 1
ATOM 932 N N . THR A 1 120 ? 27.308 -5.345 -49.209 1.00 79.75 120 THR A N 1
ATOM 933 C CA . THR A 1 120 ? 28.550 -6.127 -49.394 1.00 79.75 120 THR A CA 1
ATOM 934 C C . THR A 1 120 ? 28.429 -7.200 -50.471 1.00 79.75 120 THR A C 1
ATOM 936 O O . THR A 1 120 ? 29.447 -7.642 -50.995 1.00 79.75 120 THR A O 1
ATOM 939 N N . ASP A 1 121 ? 27.203 -7.630 -50.771 1.00 78.06 121 ASP A N 1
ATOM 940 C CA . ASP A 1 121 ? 26.906 -8.672 -51.760 1.00 78.06 121 ASP A CA 1
ATOM 941 C C . ASP A 1 121 ? 26.728 -8.120 -53.197 1.00 78.06 121 ASP A C 1
ATOM 943 O O . ASP A 1 121 ? 26.460 -8.897 -54.117 1.00 78.06 121 ASP A O 1
ATOM 947 N N . LEU A 1 122 ? 26.871 -6.799 -53.400 1.00 67.00 122 LEU A N 1
ATOM 948 C CA . LEU A 1 122 ? 26.767 -6.090 -54.688 1.00 67.00 122 LEU A CA 1
ATOM 949 C C . LEU A 1 122 ? 28.129 -5.540 -55.139 1.00 67.00 122 LEU A C 1
ATOM 951 O O . LEU A 1 122 ? 28.448 -5.691 -56.340 1.00 67.00 122 LEU A O 1
#

Foldseek 3Di:
DEKEWEEQPDPLSVLLVVLLVVLCVVVVDDYDYHYDNDPVVCVVLVAPADGWMDDPSHTQDGNDRDGSVQSNCVVVVNDDSVVVVVVVVVVVVVVVVVVVVVVVVVVVVVVVVVVVVVVVVD